Protein AF-A0A6U8EAG0-F1 (afdb_monomer)

Secondary structure (DSSP, 8-state):
--HHHHHHHHHHHS------S--BHHHHHHHHSTT--HHHHHHHHHHHT--TT-BGGGS-HHHHHHHHHHHHHH--THHHHHHHHHHHHHHHT--HHHHHHHTT--SSS--TTTTTHHHHHTHHHHHHHHHHHHHTT-

Foldseek 3Di:
DDPVVVVVVVCVLFVQPPDPDFDFPLVNVCNRAPPDDSVNSCVLCVVLVHHSRHTPVRDDPVVVVVSVVVCPVVGDSVVVVVVLVVLLVLLVVVPPLNVQLLQLADSPPDDRVPPRPVSNVCNVVSVVSNVVVVVVVD

Mean predicted aligned error: 9.3 Å

Sequence (138 aa):
MSAAAAAAAARRLYHPIKSNVGGSAVSYIERQYYGLGRKTTCNLLRSIGMSPDIKKKDVPAHQMVRINRILSQQVSPAVQKTKEADIVAKIRSGAVQGRRLAAGLPARGQRTVSNGRTCKKAMQYYLSLVRRAKEAEG

InterPro domains:
  IPR010979 Small ribosomal subunit protein uS13-like, H2TH [SSF46946] (32-124)
  IPR027437 Small ribosomal subunit protein uS13, C-terminal [G3DSA:4.10.910.10] (82-137)

Nearest PDB structures (foldseek):
  6ywy-assembly1_MM  TM=7.691E-01  e=1.992E-04  Neurospora crassa
  5kpx-assembly1_17  TM=7.377E-01  e=4.524E-04  Escherichia coli K-12
  8y39-assembly1_m  TM=6.919E-01  e=3.795E-04  Staphylococcus aureus
  4v9o-assembly4_HM  TM=6.550E-01  e=6.429E-04  Escherichia coli K-12
  1mu5-assembly1_A  TM=7.865E-01  e=1.407E-01  Saccharolobus shibatae

pLDDT: mean 79.74, std 18.29, range [31.09, 95.62]

Radius of gyration: 18.52 Å; Cα contacts (8 Å, |Δi|>4): 111; chains: 1; bounding box: 42×32×50 Å

Organism: NCBI:txid73025

Structure (mmCIF, N/CA/C/O backbone):
data_AF-A0A6U8EAG0-F1
#
_entry.id   AF-A0A6U8EAG0-F1
#
loop_
_atom_site.group_PDB
_atom_site.id
_atom_site.type_symbol
_atom_site.label_atom_id
_atom_site.label_alt_id
_atom_site.label_comp_id
_atom_site.label_asym_id
_atom_site.label_entity_id
_atom_site.label_seq_id
_atom_site.pdbx_PDB_ins_code
_atom_site.Cartn_x
_atom_site.Cartn_y
_atom_site.Cartn_z
_atom_site.occupancy
_atom_site.B_iso_or_equiv
_atom_site.auth_seq_id
_atom_site.auth_comp_id
_atom_site.auth_asym_id
_atom_site.auth_atom_id
_atom_site.pdbx_PDB_model_num
ATOM 1 N N . MET A 1 1 ? -16.186 20.195 -14.839 1.00 48.22 1 MET A N 1
ATOM 2 C CA . MET A 1 1 ? -15.002 19.877 -14.002 1.00 48.22 1 MET A CA 1
ATOM 3 C C . MET A 1 1 ? -13.802 19.730 -14.930 1.00 48.22 1 MET A C 1
ATOM 5 O O . MET A 1 1 ? -13.891 18.949 -15.867 1.00 48.22 1 MET A O 1
ATOM 9 N N . SER A 1 2 ? -12.745 20.532 -14.770 1.00 55.06 2 SER A N 1
ATOM 10 C CA . SER A 1 2 ? -11.637 20.572 -15.741 1.00 55.06 2 SER A CA 1
ATOM 11 C C . SER A 1 2 ? -10.796 19.287 -15.710 1.00 55.06 2 SER A C 1
ATOM 13 O O . SER A 1 2 ? -10.629 18.667 -14.657 1.00 55.06 2 SER A O 1
ATOM 15 N N . ALA A 1 3 ? -10.214 18.905 -16.851 1.00 40.12 3 ALA A N 1
ATOM 16 C CA . ALA A 1 3 ? -9.312 17.752 -16.962 1.00 40.12 3 ALA A CA 1
ATOM 17 C C . ALA A 1 3 ? -8.132 17.815 -15.963 1.00 40.12 3 ALA A C 1
ATOM 19 O O . ALA A 1 3 ? -7.657 16.785 -15.482 1.00 40.12 3 ALA A O 1
ATOM 20 N N . ALA A 1 4 ? -7.714 19.026 -15.574 1.00 39.66 4 ALA A N 1
ATOM 21 C CA . ALA A 1 4 ? -6.693 19.262 -14.556 1.00 39.66 4 ALA A CA 1
ATOM 22 C C . ALA A 1 4 ? -7.136 18.838 -13.141 1.00 39.66 4 ALA A C 1
ATOM 24 O O . ALA A 1 4 ? -6.331 18.284 -12.391 1.00 39.66 4 ALA A O 1
ATOM 25 N N . ALA A 1 5 ? -8.411 19.030 -12.782 1.00 39.31 5 ALA A N 1
ATOM 26 C CA . ALA A 1 5 ? -8.958 18.604 -11.492 1.00 39.31 5 ALA A CA 1
ATOM 27 C C . ALA A 1 5 ? -9.067 17.070 -11.393 1.00 39.31 5 ALA A C 1
ATOM 29 O O . ALA A 1 5 ? -8.727 16.492 -10.360 1.00 39.31 5 ALA A O 1
ATOM 30 N N . ALA A 1 6 ? -9.445 16.399 -12.489 1.00 37.72 6 ALA A N 1
ATOM 31 C CA . ALA A 1 6 ? -9.451 14.936 -12.576 1.00 37.72 6 ALA A CA 1
ATOM 32 C C . ALA A 1 6 ? -8.028 14.348 -12.483 1.00 37.72 6 ALA A C 1
ATOM 34 O O . ALA A 1 6 ? -7.800 13.382 -11.754 1.00 37.72 6 ALA A O 1
ATOM 35 N N . ALA A 1 7 ? -7.044 14.977 -13.138 1.00 37.38 7 ALA A N 1
ATOM 36 C CA . ALA A 1 7 ? -5.634 14.594 -13.045 1.00 37.38 7 ALA A CA 1
ATOM 37 C C . ALA A 1 7 ? -5.038 14.836 -11.641 1.00 37.38 7 ALA A C 1
ATOM 39 O O . ALA A 1 7 ? -4.217 14.045 -11.171 1.00 37.38 7 ALA A O 1
ATOM 40 N N . ALA A 1 8 ? -5.468 15.892 -10.940 1.00 38.62 8 ALA A N 1
ATOM 41 C CA . ALA A 1 8 ? -5.083 16.167 -9.554 1.00 38.62 8 ALA A CA 1
ATOM 42 C C . ALA A 1 8 ? -5.703 15.165 -8.560 1.00 38.62 8 ALA A C 1
ATOM 44 O O . ALA A 1 8 ? -5.017 14.715 -7.642 1.00 38.62 8 ALA A O 1
ATOM 45 N N . ALA A 1 9 ? -6.960 14.755 -8.767 1.00 39.38 9 ALA A N 1
ATOM 46 C CA . ALA A 1 9 ? -7.613 13.703 -7.984 1.00 39.38 9 ALA A CA 1
ATOM 47 C C . ALA A 1 9 ? -6.975 12.321 -8.230 1.00 39.38 9 ALA A C 1
ATOM 49 O O . ALA A 1 9 ? -6.709 11.585 -7.277 1.00 39.38 9 ALA A O 1
ATOM 50 N N . ALA A 1 10 ? -6.620 12.004 -9.481 1.00 36.72 10 ALA A N 1
ATOM 51 C CA . ALA A 1 10 ? -5.857 10.804 -9.828 1.00 36.72 10 ALA A CA 1
ATOM 52 C C . ALA A 1 10 ? -4.452 10.805 -9.190 1.00 36.72 10 ALA A C 1
ATOM 54 O O . ALA A 1 10 ? -4.048 9.794 -8.622 1.00 36.72 10 ALA A O 1
ATOM 55 N N . ARG A 1 11 ? -3.755 11.955 -9.158 1.00 40.84 11 ARG A N 1
ATOM 56 C CA . ARG A 1 11 ? -2.489 12.172 -8.412 1.00 40.84 11 ARG A CA 1
ATOM 57 C C . ARG A 1 11 ? -2.621 12.082 -6.884 1.00 40.84 11 ARG A C 1
ATOM 59 O O . ARG A 1 11 ? -1.610 12.035 -6.187 1.00 40.84 11 ARG A O 1
ATOM 66 N N . ARG A 1 12 ? -3.841 12.121 -6.342 1.00 38.00 12 ARG A N 1
ATOM 67 C CA . ARG A 1 12 ? -4.116 12.012 -4.898 1.00 38.00 12 ARG A CA 1
ATOM 68 C C . ARG A 1 12 ? -4.483 10.582 -4.493 1.00 38.00 12 ARG A C 1
ATOM 70 O O . ARG A 1 12 ? -4.184 10.187 -3.371 1.00 38.00 12 ARG A O 1
ATOM 77 N N . LEU A 1 13 ? -5.074 9.814 -5.414 1.00 42.16 13 LEU A N 1
ATOM 78 C CA . LEU A 1 13 ? -5.309 8.369 -5.286 1.00 42.16 13 LEU A CA 1
ATOM 79 C C . LEU A 1 13 ? -4.033 7.552 -5.561 1.00 42.16 13 LEU A C 1
ATOM 81 O O . LEU A 1 13 ? -3.764 6.579 -4.861 1.00 42.16 13 LEU A O 1
ATOM 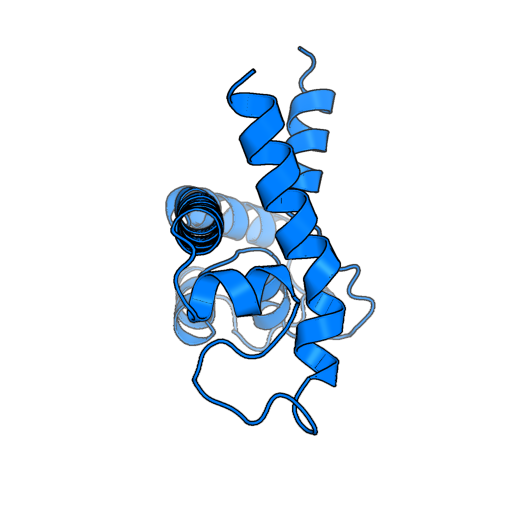85 N N . TYR A 1 14 ? -3.212 8.001 -6.514 1.00 40.81 14 TYR A N 1
ATOM 86 C CA . TYR A 1 14 ? -1.842 7.544 -6.740 1.00 40.81 14 TYR A CA 1
ATOM 87 C C . TYR A 1 14 ? -0.891 8.563 -6.133 1.00 40.81 14 TYR A C 1
ATOM 89 O O . TYR A 1 14 ? -0.572 9.551 -6.781 1.00 40.81 14 TYR A O 1
ATOM 97 N N . HIS A 1 15 ? -0.426 8.355 -4.903 1.00 38.19 15 HIS A N 1
ATOM 98 C CA . HIS A 1 15 ? 0.655 9.179 -4.372 1.00 38.19 15 HIS A CA 1
ATOM 99 C C . HIS A 1 15 ? 1.972 8.691 -4.999 1.00 38.19 15 HIS A C 1
ATOM 101 O O . HIS A 1 15 ? 2.443 7.617 -4.612 1.00 38.19 15 HIS A O 1
ATOM 107 N N . PRO A 1 16 ? 2.595 9.400 -5.967 1.00 36.06 16 PRO A N 1
ATOM 108 C CA . PRO A 1 16 ? 3.927 9.026 -6.404 1.00 36.06 16 PRO A CA 1
ATOM 109 C C . PRO A 1 16 ? 4.856 9.281 -5.221 1.00 36.06 16 PRO A C 1
ATOM 111 O O . PRO A 1 16 ? 5.197 10.425 -4.919 1.00 36.06 16 PRO A O 1
ATOM 114 N N . ILE A 1 17 ? 5.260 8.219 -4.525 1.00 34.00 17 ILE A N 1
ATOM 115 C CA . ILE A 1 17 ? 6.364 8.299 -3.572 1.00 34.00 17 ILE A CA 1
ATOM 116 C C . ILE A 1 17 ? 7.536 8.872 -4.373 1.00 34.00 17 ILE A C 1
ATOM 118 O O . ILE A 1 17 ? 8.018 8.222 -5.304 1.00 34.00 17 ILE A O 1
ATOM 122 N N . LYS A 1 18 ? 7.947 10.115 -4.077 1.00 31.09 18 LYS A N 1
ATOM 123 C CA . LYS A 1 18 ? 9.119 10.739 -4.700 1.00 31.09 18 LYS A CA 1
ATOM 124 C C . LYS A 1 18 ? 10.306 9.806 -4.466 1.00 31.09 18 LYS A C 1
ATOM 126 O O . LYS A 1 18 ? 10.847 9.763 -3.367 1.00 31.09 18 LYS A O 1
ATOM 131 N N . SER A 1 19 ? 10.695 9.025 -5.470 1.00 37.66 19 SER A N 1
ATOM 132 C CA . SER A 1 19 ? 11.857 8.149 -5.360 1.00 37.66 19 SER A CA 1
ATOM 133 C C . SER A 1 19 ? 13.050 8.827 -6.012 1.00 37.66 19 SER A C 1
ATOM 135 O O . SER A 1 19 ? 13.237 8.751 -7.228 1.00 37.66 19 SER A O 1
ATOM 137 N N . ASN A 1 20 ? 13.861 9.462 -5.176 1.00 38.84 20 ASN A N 1
ATOM 138 C CA . ASN A 1 20 ? 15.227 9.841 -5.498 1.00 38.84 20 ASN A CA 1
ATOM 139 C C . ASN A 1 20 ? 16.142 8.651 -5.151 1.00 38.84 20 ASN A C 1
ATOM 141 O O . ASN A 1 20 ? 16.896 8.698 -4.189 1.00 38.84 20 ASN A O 1
ATOM 145 N N . VAL A 1 21 ? 15.976 7.513 -5.840 1.00 41.09 21 VAL A N 1
ATOM 146 C CA . VAL A 1 21 ? 16.781 6.303 -5.589 1.00 41.09 21 VAL A CA 1
ATOM 147 C C . VAL A 1 21 ? 16.973 5.546 -6.901 1.00 41.09 21 VAL A C 1
ATOM 149 O O . VAL A 1 21 ? 16.001 5.302 -7.617 1.00 41.09 21 VAL A O 1
ATOM 152 N N . GLY A 1 22 ? 18.215 5.188 -7.226 1.00 49.72 22 GLY A N 1
ATOM 153 C CA . GLY A 1 22 ? 18.580 4.383 -8.394 1.00 49.72 22 GLY A CA 1
ATOM 154 C C . GLY A 1 22 ? 18.049 2.949 -8.307 1.00 49.72 22 GLY A C 1
ATOM 155 O O . GLY A 1 22 ? 18.794 2.035 -7.984 1.00 49.72 22 GLY A O 1
ATOM 156 N N . GLY A 1 23 ? 16.754 2.762 -8.571 1.00 63.53 23 GLY A N 1
ATOM 157 C CA . GLY A 1 23 ? 16.089 1.458 -8.605 1.00 63.53 23 GLY A CA 1
ATOM 158 C C . GLY A 1 23 ? 15.839 0.940 -10.026 1.00 63.53 23 GLY A C 1
ATOM 159 O O . GLY A 1 23 ? 15.712 1.720 -10.976 1.00 63.53 23 GLY A O 1
ATOM 160 N N . SER A 1 24 ? 15.732 -0.388 -10.153 1.00 78.00 24 SER A N 1
ATOM 161 C CA . SER A 1 24 ? 15.249 -1.068 -11.368 1.00 78.00 24 SER A CA 1
ATOM 162 C C . SER A 1 24 ? 13.848 -0.566 -11.758 1.00 78.00 24 SER A C 1
ATOM 164 O O . SER A 1 24 ? 13.042 -0.185 -10.899 1.00 78.00 24 SER A O 1
ATOM 166 N N . ALA A 1 25 ? 13.549 -0.576 -13.058 1.00 79.88 25 ALA A N 1
ATOM 167 C CA . ALA A 1 25 ? 12.240 -0.250 -13.613 1.00 79.88 25 ALA A CA 1
ATOM 168 C C . ALA A 1 25 ? 11.117 -1.099 -12.995 1.00 79.88 25 ALA A C 1
ATOM 170 O O . ALA A 1 25 ? 10.020 -0.589 -12.773 1.00 79.88 25 ALA A O 1
ATOM 171 N N . VAL A 1 26 ? 11.410 -2.348 -12.619 1.00 83.75 26 VAL A N 1
ATOM 172 C CA . VAL A 1 26 ? 10.472 -3.238 -11.920 1.00 83.75 26 VAL A CA 1
ATOM 173 C C . VAL A 1 26 ? 10.002 -2.619 -10.605 1.00 83.75 26 VAL A C 1
ATOM 175 O O . VAL A 1 26 ? 8.802 -2.481 -10.376 1.00 83.75 26 VAL A O 1
ATOM 178 N N . SER A 1 27 ? 10.941 -2.155 -9.774 1.00 82.88 27 SER A N 1
ATOM 179 C CA . SER A 1 27 ? 10.606 -1.549 -8.479 1.00 82.88 27 SER A CA 1
ATOM 180 C C . SER A 1 27 ? 9.809 -0.255 -8.640 1.00 82.88 27 SER A C 1
ATOM 182 O O . SER A 1 27 ? 8.959 0.070 -7.812 1.00 82.88 27 SER A O 1
ATOM 184 N N . TYR A 1 28 ? 10.074 0.499 -9.709 1.00 83.81 28 TYR A N 1
ATOM 185 C CA . TYR A 1 28 ? 9.315 1.706 -10.009 1.00 83.81 28 TYR A CA 1
ATOM 186 C C . TYR A 1 28 ? 7.853 1.387 -10.356 1.00 83.81 28 TYR A C 1
ATOM 188 O O . TYR A 1 28 ? 6.954 2.035 -9.820 1.00 83.81 28 TYR A O 1
ATOM 196 N N . ILE A 1 29 ? 7.618 0.373 -11.193 1.00 83.00 29 ILE A N 1
ATOM 197 C CA . ILE A 1 29 ? 6.274 -0.040 -11.616 1.00 83.00 29 ILE A CA 1
ATOM 198 C C . ILE A 1 29 ? 5.467 -0.594 -10.434 1.00 83.00 29 ILE A C 1
ATOM 200 O O . ILE A 1 29 ? 4.339 -0.159 -10.217 1.00 83.00 29 ILE A O 1
ATOM 204 N N . GLU A 1 30 ? 6.052 -1.480 -9.622 1.00 83.12 30 GLU A N 1
ATOM 205 C CA . GLU A 1 30 ? 5.402 -2.039 -8.420 1.00 83.12 30 GLU A CA 1
ATOM 206 C C . GLU A 1 30 ? 4.958 -0.959 -7.424 1.00 83.12 30 GLU A C 1
ATOM 208 O O . GLU A 1 30 ? 3.926 -1.083 -6.769 1.00 83.12 30 GLU A O 1
ATOM 213 N N . ARG A 1 31 ? 5.748 0.113 -7.287 1.00 78.81 31 ARG A N 1
ATOM 214 C CA . ARG A 1 31 ? 5.424 1.232 -6.390 1.00 78.81 31 ARG A CA 1
ATOM 215 C C . ARG A 1 31 ? 4.364 2.160 -6.963 1.00 78.81 31 ARG A C 1
ATOM 217 O O . ARG A 1 31 ? 3.635 2.773 -6.190 1.00 78.81 31 ARG A O 1
ATOM 224 N N . GLN A 1 32 ? 4.329 2.313 -8.284 1.00 79.88 32 GLN A N 1
ATOM 225 C CA . GLN A 1 32 ? 3.298 3.090 -8.961 1.00 79.88 32 GLN A CA 1
ATOM 226 C C . GLN A 1 32 ? 1.949 2.391 -8.825 1.00 79.88 32 GLN A C 1
ATOM 228 O O . GLN A 1 32 ? 1.004 3.010 -8.359 1.00 79.88 32 GLN A O 1
ATOM 233 N N . TYR A 1 33 ? 1.873 1.105 -9.158 1.00 78.81 33 TYR A N 1
ATOM 234 C CA . TYR A 1 33 ? 0.611 0.385 -9.285 1.00 78.81 33 TYR A CA 1
ATOM 235 C C . TYR A 1 33 ? 0.390 -0.579 -8.122 1.00 78.81 33 TYR A C 1
ATOM 237 O O . TYR A 1 33 ? 1.045 -1.615 -8.001 1.00 78.81 33 TYR A O 1
ATOM 245 N N . TYR A 1 34 ? -0.589 -0.259 -7.278 1.00 77.12 34 TYR A N 1
ATOM 246 C CA . TYR A 1 34 ? -0.976 -1.130 -6.176 1.00 77.12 34 TYR A CA 1
ATOM 247 C C . TYR A 1 34 ? -1.538 -2.466 -6.691 1.00 77.12 34 TYR A C 1
ATOM 249 O O . TYR A 1 34 ? -2.416 -2.487 -7.549 1.00 77.12 34 TYR A O 1
ATOM 257 N N . GLY A 1 35 ? -1.065 -3.582 -6.126 1.00 77.25 35 GLY A N 1
ATOM 258 C CA . GLY A 1 35 ? -1.529 -4.932 -6.471 1.00 77.25 35 GLY A CA 1
ATOM 259 C C . GLY A 1 35 ? -0.670 -5.667 -7.504 1.00 77.25 35 GLY A C 1
ATOM 260 O O . GLY A 1 35 ? -0.878 -6.860 -7.710 1.00 77.25 35 GLY A O 1
ATOM 261 N N . LEU A 1 36 ? 0.332 -5.009 -8.096 1.00 84.00 36 LEU A N 1
ATOM 262 C CA . LEU A 1 36 ? 1.351 -5.688 -8.897 1.00 84.00 36 LEU A CA 1
ATOM 263 C C . LEU A 1 36 ? 2.470 -6.241 -8.014 1.00 84.00 36 LEU A C 1
ATOM 265 O O . LEU A 1 36 ? 2.962 -5.567 -7.111 1.00 84.00 36 LEU A O 1
ATOM 269 N N . GLY A 1 37 ? 2.901 -7.467 -8.308 1.00 83.19 37 GLY A N 1
ATOM 270 C CA . GLY A 1 37 ? 4.061 -8.092 -7.680 1.00 83.19 37 GLY A CA 1
ATOM 271 C C . GLY A 1 37 ? 5.250 -8.208 -8.632 1.00 83.19 37 GLY A C 1
ATOM 272 O O . GLY A 1 37 ? 5.133 -8.042 -9.846 1.00 83.19 37 GLY A O 1
ATOM 273 N N . ARG A 1 38 ? 6.405 -8.601 -8.091 1.00 86.50 38 ARG A N 1
ATOM 274 C CA . ARG A 1 38 ? 7.642 -8.744 -8.873 1.00 86.50 38 ARG A CA 1
ATOM 275 C C . ARG A 1 38 ? 7.522 -9.691 -10.050 1.00 86.50 38 ARG A C 1
ATOM 277 O O . ARG A 1 38 ? 7.922 -9.354 -11.158 1.00 86.50 38 ARG A O 1
ATOM 284 N N . LYS A 1 39 ? 6.910 -10.855 -9.837 1.00 88.62 39 LYS A N 1
ATOM 285 C CA . LYS A 1 39 ? 6.714 -11.856 -10.893 1.00 88.62 39 LYS A CA 1
ATOM 286 C C . LYS A 1 39 ? 5.883 -11.302 -12.055 1.00 88.62 39 LYS A C 1
ATOM 288 O O . LYS A 1 39 ? 6.276 -11.457 -13.208 1.00 88.62 39 LYS A O 1
A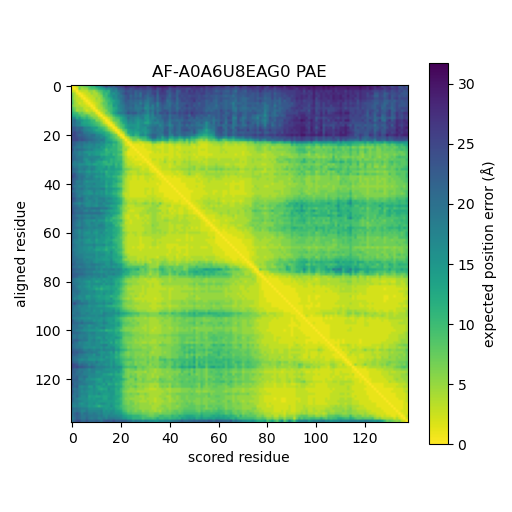TOM 293 N N . THR A 1 40 ? 4.766 -10.636 -11.759 1.00 88.19 40 THR A N 1
ATOM 294 C CA . THR A 1 40 ? 3.874 -10.077 -12.786 1.00 88.19 40 THR A CA 1
ATOM 295 C C . THR A 1 40 ? 4.554 -8.950 -13.554 1.00 88.19 40 THR A C 1
ATOM 297 O O . THR A 1 40 ? 4.493 -8.929 -14.779 1.00 88.19 40 THR A O 1
ATOM 300 N N . THR A 1 41 ? 5.281 -8.074 -12.859 1.00 87.94 41 THR A N 1
ATOM 301 C CA . THR A 1 41 ? 6.015 -6.967 -13.483 1.00 87.94 41 THR A CA 1
ATOM 302 C C . THR A 1 41 ? 7.160 -7.466 -14.364 1.00 87.94 41 THR A C 1
ATOM 304 O O . THR A 1 41 ? 7.305 -7.009 -15.494 1.00 87.94 41 THR A O 1
ATOM 307 N N . CYS A 1 42 ? 7.942 -8.448 -13.904 1.00 89.00 42 CYS A N 1
ATOM 308 C CA . CYS A 1 42 ? 8.993 -9.060 -14.720 1.00 89.00 42 CYS A CA 1
ATOM 309 C C . CYS A 1 42 ? 8.424 -9.721 -15.982 1.00 89.00 42 CYS A C 1
ATOM 311 O O . CYS A 1 42 ? 8.999 -9.578 -17.057 1.00 89.00 42 CYS A O 1
ATOM 313 N N . ASN A 1 43 ? 7.293 -10.421 -15.868 1.00 90.06 43 ASN A N 1
ATOM 314 C CA . ASN A 1 43 ? 6.636 -11.041 -17.018 1.00 90.06 43 ASN A CA 1
ATOM 315 C C . ASN A 1 43 ? 6.123 -9.996 -18.020 1.00 90.06 43 ASN A C 1
ATOM 317 O O . ASN A 1 43 ? 6.273 -10.191 -19.222 1.00 90.06 43 ASN A O 1
ATOM 321 N N . LEU A 1 44 ? 5.581 -8.877 -17.532 1.00 89.06 44 LEU A N 1
ATOM 322 C CA . LEU A 1 44 ? 5.140 -7.759 -18.368 1.00 89.06 44 LEU A CA 1
ATOM 323 C C . LEU A 1 44 ? 6.305 -7.085 -19.101 1.00 89.06 44 LEU A C 1
ATOM 325 O O . LEU A 1 44 ? 6.193 -6.769 -20.279 1.00 89.06 44 LEU A O 1
ATOM 329 N N . LEU A 1 45 ? 7.445 -6.885 -18.438 1.00 88.12 45 LEU A N 1
ATOM 330 C CA . LEU A 1 45 ? 8.621 -6.322 -19.106 1.00 88.12 45 LEU A CA 1
ATOM 331 C C . LEU A 1 45 ? 9.163 -7.276 -20.175 1.00 88.12 45 LEU A C 1
ATOM 333 O O . LEU A 1 45 ? 9.446 -6.840 -21.289 1.00 88.12 45 LEU A O 1
ATOM 337 N N . ARG A 1 46 ? 9.213 -8.582 -19.885 1.00 89.19 46 ARG A N 1
ATOM 338 C CA . ARG A 1 46 ? 9.625 -9.596 -20.866 1.00 89.19 46 ARG A CA 1
ATOM 339 C C . ARG A 1 46 ? 8.691 -9.662 -22.073 1.00 89.19 46 ARG A C 1
ATOM 341 O O . ARG A 1 46 ? 9.188 -9.780 -23.186 1.00 89.19 46 ARG A O 1
ATOM 348 N N . SER A 1 47 ? 7.374 -9.537 -21.891 1.00 89.19 47 SER A N 1
ATOM 349 C CA . SER A 1 47 ? 6.424 -9.544 -23.017 1.00 89.19 47 SER A CA 1
ATOM 350 C C . SER A 1 47 ? 6.549 -8.313 -23.922 1.00 89.19 47 SER A C 1
ATOM 352 O O . SER A 1 47 ? 6.200 -8.369 -25.099 1.00 89.19 47 SER A O 1
ATOM 354 N N . ILE A 1 48 ? 7.085 -7.208 -23.397 1.00 88.31 48 ILE A N 1
ATOM 355 C CA . ILE A 1 48 ? 7.413 -5.996 -24.163 1.00 88.31 48 ILE A CA 1
ATOM 356 C C . ILE A 1 48 ? 8.809 -6.102 -24.815 1.00 88.31 48 ILE A C 1
ATOM 358 O O . ILE A 1 48 ? 9.147 -5.277 -25.662 1.00 88.31 48 ILE A O 1
ATOM 362 N N . GLY A 1 49 ? 9.597 -7.128 -24.472 1.00 87.56 49 GLY A N 1
ATOM 363 C CA . GLY A 1 49 ? 10.966 -7.324 -24.958 1.00 87.56 49 GLY A CA 1
ATOM 364 C C . GLY A 1 49 ? 12.024 -6.572 -24.144 1.00 87.56 49 GLY A C 1
ATOM 365 O O . GLY A 1 49 ? 13.095 -6.270 -24.657 1.00 87.56 49 GLY A O 1
ATOM 366 N N . MET A 1 50 ? 11.731 -6.233 -22.887 1.00 86.75 50 MET A N 1
ATOM 367 C CA . MET A 1 50 ? 12.637 -5.503 -22.000 1.00 86.75 50 MET A CA 1
ATOM 368 C C . MET A 1 50 ? 13.238 -6.406 -20.922 1.00 86.75 50 MET A C 1
ATOM 370 O O . MET A 1 50 ? 12.566 -7.274 -20.358 1.00 86.75 50 MET A O 1
ATOM 374 N N . SER A 1 51 ? 14.498 -6.139 -20.570 1.00 85.00 51 SER A N 1
ATOM 375 C CA . SER A 1 51 ? 15.133 -6.774 -19.414 1.00 85.00 51 SER A CA 1
ATOM 376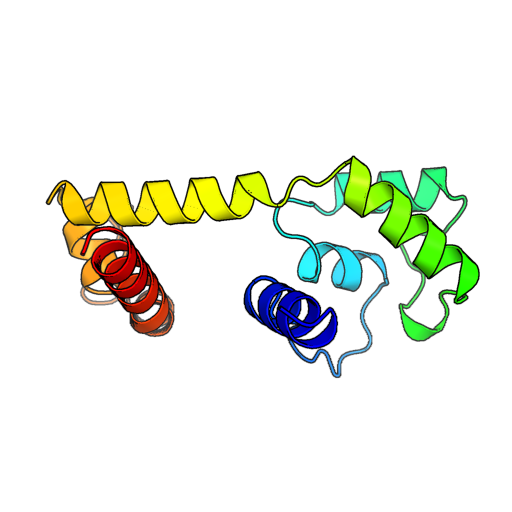 C C . SER A 1 51 ? 14.519 -6.256 -18.101 1.00 85.00 51 SER A C 1
ATOM 378 O O . SER A 1 51 ? 14.421 -5.039 -17.920 1.00 85.00 51 SER A O 1
ATOM 380 N N . PRO A 1 52 ? 14.151 -7.132 -17.146 1.00 82.31 52 PRO A N 1
ATOM 381 C CA . PRO A 1 52 ? 13.701 -6.731 -15.808 1.00 82.31 52 PRO A CA 1
ATOM 382 C C . PRO A 1 52 ? 14.746 -5.950 -14.992 1.00 82.31 52 PRO A C 1
ATOM 384 O O . PRO A 1 52 ? 14.399 -5.242 -14.044 1.00 82.31 52 PRO A O 1
ATOM 387 N N . ASP A 1 53 ? 16.021 -6.056 -15.361 1.00 83.50 53 ASP A N 1
ATOM 388 C CA . ASP A 1 53 ? 17.126 -5.412 -14.647 1.00 83.50 53 ASP A CA 1
ATOM 389 C C . ASP A 1 53 ? 17.421 -3.995 -15.158 1.00 83.50 53 ASP A C 1
ATOM 391 O O . ASP A 1 53 ? 18.265 -3.292 -14.599 1.00 83.50 53 ASP A O 1
ATOM 395 N N . ILE A 1 54 ? 16.690 -3.538 -16.184 1.00 85.81 54 ILE A N 1
ATOM 396 C CA . ILE A 1 54 ? 16.826 -2.182 -16.715 1.00 85.81 54 ILE A CA 1
ATOM 397 C C . ILE A 1 54 ? 16.551 -1.147 -15.621 1.00 85.81 54 ILE A C 1
ATOM 399 O O . ILE A 1 54 ? 15.600 -1.258 -14.837 1.00 85.81 54 ILE A O 1
ATOM 403 N N . LYS A 1 55 ? 17.382 -0.107 -15.549 1.00 83.81 55 LYS A N 1
ATOM 404 C CA . LYS A 1 55 ? 17.145 1.004 -14.624 1.00 83.81 55 LYS A CA 1
ATOM 405 C C . LYS A 1 55 ? 16.050 1.888 -15.192 1.00 83.81 55 LYS A C 1
ATOM 407 O O . LYS A 1 55 ? 15.958 2.091 -16.395 1.00 83.81 55 LYS A O 1
ATOM 412 N N . LYS A 1 56 ? 15.258 2.504 -14.312 1.00 82.06 56 LYS A N 1
ATOM 413 C CA . LYS A 1 56 ? 14.180 3.421 -14.720 1.00 82.06 56 LYS A CA 1
ATOM 414 C C . LYS A 1 56 ? 14.655 4.514 -15.692 1.00 82.06 56 LYS A C 1
ATOM 416 O O . LYS A 1 56 ? 13.912 4.883 -16.592 1.00 82.06 56 LYS A O 1
ATOM 421 N N . LYS A 1 57 ? 15.860 5.053 -15.469 1.00 81.00 57 LYS A N 1
ATOM 422 C CA . LYS A 1 57 ? 16.434 6.147 -16.269 1.00 81.00 57 LYS A CA 1
ATOM 423 C C . LYS A 1 57 ? 16.700 5.744 -17.720 1.00 81.00 57 LYS A C 1
ATOM 425 O O . LYS A 1 57 ? 16.610 6.593 -18.593 1.00 81.00 57 LYS A O 1
ATOM 430 N N . ASP A 1 58 ? 16.964 4.462 -17.941 1.00 85.06 58 ASP A N 1
ATOM 431 C CA . ASP A 1 58 ? 17.372 3.923 -19.236 1.00 85.06 58 ASP A CA 1
ATOM 432 C C . ASP A 1 58 ? 16.161 3.399 -20.030 1.00 85.06 58 ASP A C 1
ATOM 434 O O . ASP A 1 58 ? 16.307 2.900 -21.141 1.00 85.06 58 ASP A O 1
ATOM 438 N N . VAL A 1 59 ? 14.945 3.508 -19.472 1.00 83.69 59 VAL A N 1
ATOM 439 C CA . VAL A 1 59 ? 13.708 3.139 -20.165 1.00 83.69 59 VAL A CA 1
ATOM 440 C C . VAL A 1 59 ? 13.342 4.241 -21.163 1.00 83.69 59 VAL A C 1
ATOM 442 O O . VAL A 1 59 ? 13.039 5.362 -20.743 1.00 83.69 59 VAL A O 1
ATOM 445 N N . PRO A 1 60 ? 13.296 3.948 -22.472 1.00 87.44 60 PRO A N 1
ATO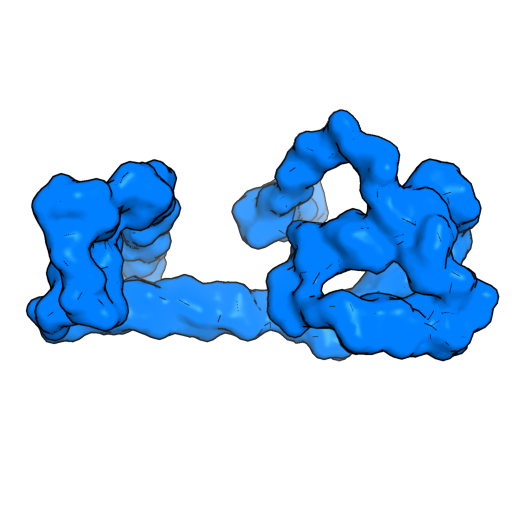M 446 C CA . PRO A 1 60 ? 12.926 4.941 -23.462 1.00 87.44 60 PRO A CA 1
ATOM 447 C C . PRO A 1 60 ? 11.446 5.330 -23.333 1.00 87.44 60 PRO A C 1
ATOM 449 O O . PRO A 1 60 ? 10.578 4.518 -22.993 1.00 87.44 60 PRO A O 1
ATOM 452 N N . ALA A 1 61 ? 11.138 6.591 -23.645 1.00 83.88 61 ALA A N 1
ATOM 453 C CA . ALA A 1 61 ? 9.813 7.172 -23.416 1.00 83.88 61 ALA A CA 1
ATOM 454 C C . ALA A 1 61 ? 8.673 6.396 -24.108 1.00 83.88 61 ALA A C 1
ATOM 456 O O . ALA A 1 61 ? 7.612 6.198 -23.516 1.00 83.88 61 ALA A O 1
ATOM 457 N N . HIS A 1 62 ? 8.900 5.889 -25.323 1.00 86.31 62 HIS A N 1
ATOM 458 C CA . HIS A 1 62 ? 7.903 5.114 -26.069 1.00 86.31 62 HIS A CA 1
ATOM 459 C C . HIS A 1 62 ? 7.544 3.783 -25.378 1.00 86.31 62 HIS A C 1
ATOM 461 O O . HIS A 1 62 ? 6.375 3.393 -25.350 1.00 86.31 62 HIS A O 1
ATOM 467 N N . GLN A 1 63 ? 8.518 3.105 -24.756 1.00 86.00 63 GLN A N 1
ATOM 468 C CA . GLN A 1 63 ? 8.266 1.888 -23.978 1.00 86.00 63 GLN A CA 1
ATOM 469 C C . GLN A 1 63 ? 7.500 2.202 -22.695 1.00 86.00 63 GLN A C 1
ATOM 471 O O . GLN A 1 63 ? 6.584 1.464 -22.343 1.00 86.00 63 GLN A O 1
ATOM 476 N N . MET A 1 64 ? 7.797 3.329 -22.040 1.00 84.94 64 MET A N 1
ATOM 477 C CA . MET A 1 64 ? 7.052 3.767 -20.855 1.00 84.94 64 MET A CA 1
ATOM 478 C C . MET A 1 64 ? 5.565 3.998 -21.166 1.00 84.94 64 MET A C 1
ATOM 480 O O . MET A 1 64 ? 4.699 3.570 -20.405 1.00 84.94 64 MET A O 1
ATOM 484 N N . VAL A 1 65 ? 5.249 4.615 -22.310 1.00 87.06 65 VAL A N 1
ATOM 485 C CA . VAL A 1 65 ? 3.857 4.789 -22.761 1.00 87.06 65 VAL A CA 1
ATOM 486 C C . VAL A 1 65 ? 3.178 3.436 -22.986 1.00 87.06 65 VAL A C 1
ATOM 488 O O . VAL A 1 65 ? 2.043 3.236 -22.550 1.00 87.06 65 VAL A O 1
ATOM 491 N N . ARG A 1 66 ? 3.877 2.479 -23.611 1.00 87.81 66 ARG A N 1
ATOM 492 C CA . ARG A 1 66 ? 3.357 1.122 -23.838 1.00 87.81 66 ARG A CA 1
ATOM 493 C C . ARG A 1 66 ? 3.097 0.375 -22.527 1.00 87.81 66 ARG A C 1
ATOM 495 O O . ARG A 1 66 ? 2.031 -0.220 -22.386 1.00 87.81 66 ARG A O 1
ATOM 502 N N . ILE A 1 67 ? 4.024 0.452 -21.571 1.00 87.06 67 ILE A N 1
ATOM 503 C CA . ILE A 1 67 ? 3.869 -0.107 -20.220 1.00 87.06 67 ILE A CA 1
ATOM 504 C C . ILE A 1 67 ? 2.616 0.475 -19.564 1.00 87.06 67 ILE A C 1
ATOM 506 O O . ILE A 1 67 ? 1.745 -0.280 -19.143 1.00 87.06 67 ILE A O 1
ATOM 510 N N . ASN A 1 68 ? 2.477 1.803 -19.548 1.00 84.25 68 ASN A N 1
ATOM 511 C CA . ASN A 1 68 ? 1.325 2.463 -18.934 1.00 84.25 68 ASN A CA 1
ATOM 512 C C . ASN A 1 68 ? 0.005 2.044 -19.590 1.00 84.25 68 ASN A C 1
ATOM 514 O O . ASN A 1 68 ? -0.959 1.777 -18.881 1.00 84.25 68 ASN A O 1
ATOM 518 N N . ARG A 1 69 ? -0.039 1.919 -20.923 1.00 86.00 69 ARG A N 1
ATOM 519 C CA . ARG A 1 69 ? -1.238 1.465 -21.643 1.00 86.00 69 ARG A CA 1
ATOM 520 C C . ARG A 1 69 ? -1.658 0.052 -21.230 1.00 86.00 69 ARG A C 1
ATOM 522 O O . ARG A 1 69 ? -2.836 -0.169 -20.968 1.00 86.00 69 ARG A O 1
ATOM 529 N N . ILE A 1 70 ? -0.708 -0.881 -21.154 1.00 86.44 70 ILE A N 1
ATOM 530 C CA . ILE A 1 70 ? -0.974 -2.267 -20.736 1.00 86.44 70 ILE A CA 1
ATOM 531 C C . ILE A 1 70 ? -1.427 -2.296 -19.273 1.00 86.44 70 ILE A C 1
ATOM 533 O O . ILE A 1 70 ? -2.419 -2.941 -18.937 1.00 86.44 70 ILE A O 1
ATOM 537 N N . LEU A 1 71 ? -0.743 -1.553 -18.403 1.00 83.69 71 LEU A N 1
ATOM 538 C CA . LEU A 1 71 ? -1.065 -1.500 -16.979 1.00 83.69 71 LEU A CA 1
ATOM 539 C C . LEU A 1 71 ? -2.433 -0.883 -16.708 1.00 83.69 71 LEU A C 1
ATOM 541 O O . LEU A 1 71 ? -3.159 -1.393 -15.865 1.00 83.69 71 LEU A O 1
ATOM 545 N N . SER A 1 72 ? -2.831 0.151 -17.449 1.00 80.38 72 SER A N 1
ATOM 546 C CA . SER A 1 72 ? -4.175 0.725 -17.345 1.00 80.38 72 SER A CA 1
ATOM 547 C C . SER A 1 72 ? -5.285 -0.258 -17.729 1.00 80.38 72 SER A C 1
ATOM 549 O O . SER A 1 72 ? -6.401 -0.111 -17.244 1.00 80.38 72 SER A O 1
ATOM 551 N N . GLN A 1 73 ? -5.000 -1.247 -18.580 1.00 81.44 73 GLN A N 1
ATOM 552 C CA . GLN A 1 73 ? -5.962 -2.287 -18.959 1.00 81.44 73 GLN A CA 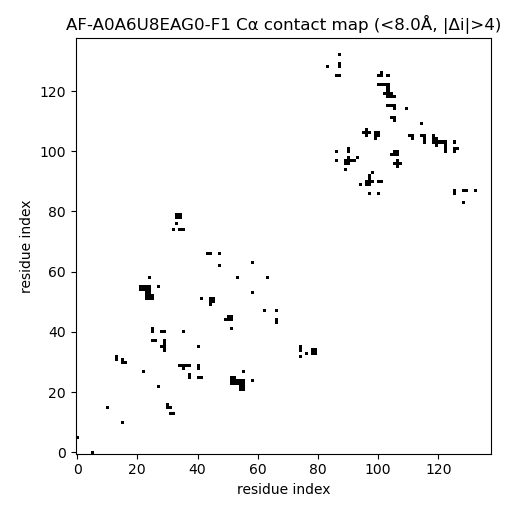1
ATOM 553 C C . GLN A 1 73 ? -5.976 -3.457 -17.968 1.00 81.44 73 GLN A C 1
ATOM 555 O O . GLN A 1 73 ? -7.033 -4.011 -17.686 1.00 81.44 73 GLN A O 1
ATOM 560 N N . GLN A 1 74 ? -4.810 -3.844 -17.448 1.00 77.00 74 GLN A N 1
ATOM 561 C CA . GLN A 1 74 ? -4.664 -5.032 -16.601 1.00 77.00 74 GLN A CA 1
ATOM 562 C C . GLN A 1 74 ? -4.858 -4.752 -15.107 1.00 77.00 74 GLN A C 1
ATOM 564 O O . GLN A 1 74 ? -5.286 -5.635 -14.366 1.00 77.00 74 GLN A O 1
ATOM 569 N N . VAL A 1 75 ? -4.535 -3.544 -14.643 1.00 76.19 75 VAL A N 1
ATOM 570 C CA . VAL A 1 75 ? -4.576 -3.182 -13.224 1.00 76.19 75 VAL A CA 1
ATOM 571 C C . VAL A 1 75 ? -5.763 -2.274 -12.969 1.00 76.19 75 VAL A C 1
ATOM 573 O O . VAL A 1 75 ? -5.730 -1.072 -13.232 1.00 76.19 75 VAL A O 1
ATOM 576 N N . SER A 1 76 ? -6.822 -2.854 -12.410 1.00 72.44 76 SER A N 1
ATOM 577 C CA . SER A 1 76 ? -7.986 -2.074 -12.019 1.00 72.44 76 SER A CA 1
ATOM 578 C C . SER A 1 76 ? -7.703 -1.275 -10.738 1.00 72.44 76 SER A C 1
ATOM 580 O O . SER A 1 76 ? -7.337 -1.866 -9.715 1.00 72.44 76 SER A O 1
ATOM 582 N N . PRO A 1 77 ? -7.960 0.048 -10.717 1.00 69.44 77 PRO A N 1
ATOM 583 C CA . PRO A 1 77 ? -7.930 0.837 -9.484 1.00 69.44 77 PRO A CA 1
ATOM 584 C C . PRO A 1 77 ? -8.996 0.391 -8.465 1.00 69.44 77 PRO A C 1
ATOM 586 O O 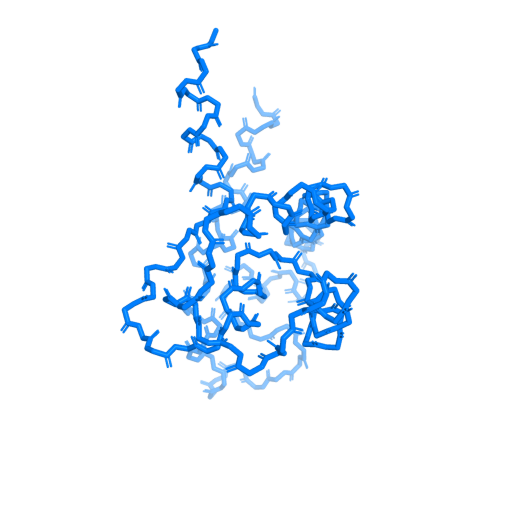. PRO A 1 77 ? -8.961 0.826 -7.312 1.00 69.44 77 PRO A O 1
ATOM 589 N N . ALA A 1 78 ? -9.935 -0.482 -8.855 1.00 77.56 78 ALA A N 1
ATOM 590 C CA . ALA A 1 78 ? -10.964 -1.020 -7.971 1.00 77.56 78 ALA A CA 1
ATOM 591 C C . ALA A 1 78 ? -10.375 -1.757 -6.761 1.00 77.56 78 ALA A C 1
ATOM 593 O O . ALA A 1 78 ? -10.876 -1.582 -5.657 1.00 77.56 78 ALA A O 1
ATOM 594 N N . VAL A 1 79 ? -9.267 -2.491 -6.924 1.00 81.31 79 VAL A N 1
ATOM 595 C CA . VAL A 1 79 ? -8.664 -3.296 -5.842 1.00 81.31 79 VAL A CA 1
ATOM 596 C C . VAL A 1 79 ? -8.274 -2.434 -4.635 1.00 81.31 79 VAL A C 1
ATOM 598 O O . VAL A 1 79 ? -8.473 -2.826 -3.484 1.00 81.31 79 VAL A O 1
ATOM 601 N N . GLN A 1 80 ? -7.738 -1.237 -4.884 1.00 82.06 80 GLN A N 1
ATOM 602 C CA . GLN A 1 80 ? -7.376 -0.305 -3.818 1.00 82.06 80 GLN A CA 1
ATOM 603 C C . GLN A 1 80 ? -8.622 0.219 -3.095 1.00 82.06 80 GLN A C 1
ATOM 605 O O . GLN A 1 80 ? -8.643 0.244 -1.866 1.00 82.06 80 GLN A O 1
ATOM 610 N N . LYS A 1 81 ? -9.672 0.567 -3.847 1.00 85.94 81 LYS A N 1
ATOM 611 C CA . LYS A 1 81 ? -10.951 1.018 -3.284 1.00 85.94 81 LYS A CA 1
ATOM 612 C C . LYS A 1 81 ? -11.616 -0.072 -2.443 1.00 85.94 81 LYS A C 1
ATOM 614 O O . LYS A 1 81 ? -12.056 0.218 -1.337 1.00 85.94 81 LYS A O 1
ATOM 619 N N . THR A 1 82 ? -11.629 -1.318 -2.919 1.00 89.50 82 THR A N 1
ATOM 620 C CA . THR A 1 82 ? -12.165 -2.467 -2.172 1.00 89.50 82 THR A CA 1
ATOM 621 C C . THR A 1 82 ? -11.436 -2.641 -0.843 1.00 89.50 82 THR A C 1
ATOM 623 O O . THR A 1 82 ? -12.073 -2.719 0.200 1.00 89.50 82 THR A O 1
ATOM 626 N N . LYS A 1 83 ? -10.098 -2.582 -0.841 1.00 89.69 83 LYS A N 1
ATOM 627 C CA . LYS A 1 83 ? -9.315 -2.659 0.401 1.00 89.69 83 LYS A CA 1
ATOM 628 C C . LYS A 1 83 ? -9.646 -1.530 1.381 1.00 89.69 83 LYS A C 1
ATOM 630 O O . LYS A 1 83 ? -9.701 -1.764 2.588 1.00 89.69 83 LYS A O 1
ATOM 635 N N . GLU A 1 84 ? -9.796 -0.301 0.894 1.00 92.00 84 GLU A N 1
ATOM 636 C CA . GLU A 1 84 ? -10.163 0.837 1.742 1.00 92.00 84 GLU A CA 1
ATOM 637 C C . GLU A 1 84 ? -11.566 0.660 2.331 1.00 92.00 84 GLU A C 1
ATOM 639 O O . GLU A 1 84 ? -11.747 0.868 3.533 1.00 92.00 84 GLU A O 1
ATOM 644 N N . ALA A 1 85 ? -12.520 0.186 1.525 1.00 92.25 85 ALA A N 1
ATOM 645 C CA . ALA A 1 85 ? -13.868 -0.147 1.974 1.00 92.25 85 ALA A CA 1
ATOM 646 C C . ALA A 1 85 ? -13.857 -1.243 3.053 1.00 92.25 85 ALA A C 1
ATOM 648 O O . ALA A 1 85 ? -14.481 -1.069 4.097 1.00 92.25 85 ALA A O 1
ATOM 649 N N . ASP A 1 86 ? -13.072 -2.309 2.875 1.00 94.06 86 ASP A N 1
ATOM 650 C CA . ASP A 1 86 ? -12.932 -3.386 3.863 1.00 94.06 86 ASP A CA 1
ATOM 651 C C . ASP A 1 86 ? -12.366 -2.884 5.200 1.00 94.06 86 ASP A C 1
ATOM 653 O O . ASP A 1 86 ? -12.778 -3.329 6.275 1.00 94.06 86 ASP A O 1
ATOM 657 N N . ILE A 1 87 ? -11.406 -1.951 5.157 1.00 93.12 87 ILE A N 1
ATOM 658 C CA . ILE A 1 87 ? -10.840 -1.331 6.364 1.00 93.12 87 ILE A CA 1
ATOM 659 C C . ILE A 1 87 ? -11.913 -0.522 7.094 1.00 93.12 87 ILE A C 1
ATOM 661 O O . ILE A 1 87 ? -12.070 -0.674 8.308 1.00 93.12 87 ILE A O 1
ATOM 665 N N . VAL A 1 88 ? -12.651 0.323 6.370 1.00 95.19 88 VAL A N 1
ATOM 666 C CA . VAL A 1 88 ? -13.725 1.141 6.946 1.00 95.19 88 VAL A CA 1
ATOM 667 C C . VAL A 1 88 ? -14.816 0.248 7.533 1.00 95.19 88 VAL A C 1
ATOM 669 O O . VAL A 1 88 ? -15.216 0.458 8.679 1.00 95.19 88 VAL A O 1
ATOM 672 N N . ALA A 1 89 ? -15.233 -0.790 6.807 1.00 95.56 89 ALA A N 1
ATOM 673 C CA . ALA A 1 89 ? -16.210 -1.768 7.271 1.00 95.56 89 ALA A CA 1
ATOM 674 C C . ALA A 1 89 ? -15.743 -2.465 8.558 1.00 95.56 89 ALA A C 1
ATOM 676 O O . ALA A 1 89 ? -16.489 -2.524 9.537 1.00 95.56 89 ALA A O 1
ATOM 677 N N . LYS A 1 90 ? -14.478 -2.908 8.625 1.00 94.31 90 LYS A N 1
ATOM 678 C CA . LYS A 1 90 ? -13.907 -3.492 9.851 1.00 94.31 90 LYS A CA 1
ATOM 679 C C . LYS A 1 90 ? -13.931 -2.523 11.023 1.00 94.31 90 LYS A C 1
ATOM 681 O O . LYS A 1 90 ? -14.268 -2.940 12.127 1.00 94.31 90 LYS A O 1
ATOM 686 N N . ILE A 1 91 ? -13.582 -1.257 10.814 1.00 94.81 91 ILE A N 1
ATOM 687 C CA . ILE A 1 91 ? -13.607 -0.252 11.885 1.00 94.81 91 ILE A CA 1
ATOM 688 C C . ILE A 1 91 ? -15.043 -0.023 12.370 1.00 94.81 91 ILE A C 1
ATOM 690 O O . ILE A 1 91 ? -15.283 -0.063 13.575 1.00 94.81 91 ILE A O 1
ATOM 694 N N . ARG A 1 92 ? -15.996 0.143 11.446 1.00 94.31 92 ARG A N 1
ATOM 695 C CA . ARG A 1 92 ? -17.418 0.343 11.763 1.00 94.31 92 ARG A CA 1
ATOM 696 C C . ARG A 1 92 ? -18.043 -0.842 12.487 1.00 94.31 92 ARG A C 1
ATOM 698 O O . ARG A 1 92 ? -18.857 -0.630 13.374 1.00 94.31 92 ARG A O 1
ATOM 705 N N . SER A 1 93 ? -17.617 -2.066 12.172 1.00 95.38 93 SER A N 1
ATOM 706 C CA . SER A 1 93 ? -18.124 -3.279 12.827 1.00 95.38 93 SER A CA 1
ATOM 707 C C . SER A 1 93 ? -17.864 -3.337 14.341 1.00 95.38 93 SER A C 1
ATOM 709 O O . SER A 1 93 ? -18.463 -4.155 15.028 1.00 95.38 93 SER A O 1
ATOM 711 N N . GLY A 1 94 ? -16.928 -2.542 14.879 1.00 91.69 94 GLY A N 1
ATOM 712 C CA . GLY A 1 94 ? -16.605 -2.542 16.314 1.00 91.69 94 GLY A CA 1
ATOM 713 C C . GLY A 1 94 ? -15.863 -3.790 16.822 1.00 91.69 94 GLY A C 1
ATOM 714 O O . GLY A 1 94 ? -15.481 -3.852 17.997 1.00 91.69 94 GLY A O 1
ATOM 715 N N . ALA A 1 95 ? -15.578 -4.766 15.952 1.00 95.62 95 ALA A N 1
ATOM 716 C CA . ALA A 1 95 ? -14.803 -5.955 16.293 1.00 95.62 95 ALA A CA 1
ATOM 717 C C . ALA A 1 95 ? -13.415 -5.592 16.862 1.00 95.62 95 ALA A C 1
ATOM 719 O O . ALA A 1 95 ? -12.871 -4.516 16.603 1.00 95.62 95 ALA A O 1
ATOM 720 N N . VAL A 1 96 ? -12.785 -6.512 17.607 1.00 94.88 96 VAL A N 1
ATOM 721 C CA . VAL A 1 96 ? -11.451 -6.290 18.216 1.00 94.88 96 VAL A CA 1
ATOM 722 C C . VAL A 1 96 ? -10.428 -5.816 17.178 1.00 94.88 96 VAL A C 1
ATOM 724 O O . VAL A 1 96 ? -9.659 -4.893 17.441 1.00 94.88 96 VAL A O 1
ATOM 727 N N . GLN A 1 97 ? -10.448 -6.398 15.975 1.00 94.88 97 GLN A N 1
ATOM 728 C CA . GLN A 1 97 ? -9.580 -5.974 14.875 1.00 94.88 97 GLN A CA 1
ATOM 729 C C . GLN A 1 97 ? -9.873 -4.536 14.427 1.00 94.88 97 GLN A C 1
ATOM 731 O O . GLN A 1 97 ? -8.937 -3.762 14.245 1.00 94.88 97 GLN A O 1
ATOM 736 N N . GLY A 1 98 ? -11.150 -4.166 14.299 1.00 95.25 98 GLY A N 1
ATOM 737 C CA . GLY A 1 98 ? -11.588 -2.818 13.935 1.00 95.25 98 GLY A CA 1
ATOM 738 C C . GLY A 1 98 ? -11.150 -1.765 14.947 1.00 95.25 98 GLY A C 1
ATOM 739 O O . GLY A 1 98 ? -10.525 -0.774 14.576 1.00 95.25 98 GLY A O 1
ATOM 740 N N . ARG A 1 99 ? -11.374 -2.028 16.241 1.00 94.06 99 ARG A N 1
ATOM 741 C CA . ARG A 1 99 ? -10.925 -1.152 17.338 1.00 94.06 99 ARG A CA 1
ATOM 742 C C . ARG A 1 99 ? -9.410 -0.959 17.331 1.00 94.06 99 ARG A C 1
ATOM 744 O O . ARG A 1 99 ? -8.925 0.157 17.494 1.00 94.06 99 ARG A O 1
ATOM 751 N N . ARG A 1 100 ? -8.648 -2.031 17.084 1.00 94.88 100 ARG A N 1
ATOM 752 C CA . ARG A 1 100 ? -7.185 -1.945 16.971 1.00 94.88 100 ARG A CA 1
ATOM 753 C C . ARG A 1 100 ? -6.740 -1.160 15.739 1.00 94.88 100 ARG A C 1
ATOM 755 O O . ARG A 1 100 ? -5.837 -0.343 15.867 1.00 94.88 100 ARG A O 1
ATOM 762 N N . LEU A 1 101 ? -7.376 -1.352 14.583 1.00 93.56 101 LEU A N 1
ATOM 763 C CA . LEU A 1 101 ? -7.079 -0.574 13.375 1.00 93.56 101 LEU A CA 1
ATOM 764 C C . LEU A 1 101 ? -7.336 0.923 13.591 1.00 93.56 101 LEU A C 1
ATOM 766 O O . LEU A 1 101 ? -6.470 1.732 13.266 1.00 93.56 101 LEU A O 1
ATOM 770 N N . ALA A 1 102 ? -8.460 1.284 14.216 1.00 92.75 102 ALA A N 1
ATOM 771 C CA . ALA A 1 102 ? -8.778 2.671 14.561 1.00 92.75 102 ALA A CA 1
ATOM 772 C C . ALA A 1 102 ? -7.737 3.299 15.507 1.00 92.75 102 ALA A C 1
ATOM 774 O O . ALA A 1 102 ? -7.369 4.459 15.342 1.00 92.75 102 ALA A O 1
ATOM 775 N N . ALA A 1 103 ? -7.211 2.515 16.453 1.00 92.06 103 ALA A N 1
ATOM 776 C CA . ALA A 1 103 ? -6.176 2.940 17.395 1.00 92.06 103 ALA A CA 1
ATOM 777 C C . ALA A 1 103 ? -4.732 2.835 16.852 1.00 92.06 103 ALA A C 1
ATOM 779 O O . ALA A 1 103 ? -3.779 3.085 17.590 1.00 92.06 103 ALA A O 1
ATOM 780 N N . GLY A 1 104 ? -4.530 2.419 15.594 1.00 93.31 104 GLY A N 1
ATOM 781 C CA . GLY A 1 104 ? -3.186 2.223 15.034 1.00 93.31 104 GLY A CA 1
ATOM 782 C C . GLY A 1 104 ? -2.393 1.094 15.707 1.00 93.31 104 GLY A C 1
ATOM 783 O O . GLY A 1 104 ? -1.170 1.173 15.832 1.00 93.31 104 GLY A O 1
ATOM 784 N N . LEU A 1 105 ? -3.077 0.043 16.160 1.00 94.69 105 LEU A N 1
ATOM 785 C CA . LEU A 1 105 ? -2.510 -1.128 16.829 1.00 94.69 105 LEU A CA 1
ATOM 786 C C . LEU A 1 105 ? -2.563 -2.381 15.934 1.00 94.69 105 LEU A C 1
ATOM 788 O O . LEU A 1 105 ? -3.390 -2.466 15.022 1.00 94.69 105 LEU A O 1
ATOM 792 N N . PRO A 1 106 ? -1.726 -3.402 16.193 1.00 94.69 106 PRO A N 1
ATOM 793 C CA . PRO A 1 106 ? -1.730 -4.619 15.391 1.00 94.69 106 PRO A CA 1
ATOM 794 C C . PRO A 1 106 ? -3.030 -5.423 15.494 1.00 94.69 106 PRO A C 1
ATOM 796 O O . PRO A 1 106 ? -3.423 -5.884 16.570 1.00 94.69 106 PRO A O 1
ATOM 799 N N . ALA A 1 107 ? -3.650 -5.688 14.346 1.00 93.12 107 ALA A N 1
ATOM 800 C CA . ALA A 1 107 ? -4.911 -6.424 14.264 1.00 93.12 107 ALA A CA 1
ATOM 801 C C . ALA A 1 107 ? -4.761 -7.961 14.298 1.00 93.12 107 ALA A C 1
ATOM 803 O O . ALA A 1 107 ? -5.741 -8.659 14.527 1.00 93.12 107 ALA A O 1
ATOM 804 N N . ARG A 1 108 ? -3.549 -8.507 14.106 1.00 92.19 108 ARG A N 1
ATOM 805 C CA . ARG A 1 108 ? -3.290 -9.963 13.993 1.00 92.19 108 ARG A CA 1
ATOM 806 C C . ARG A 1 108 ? -2.953 -10.654 15.326 1.00 92.19 108 ARG A C 1
ATOM 808 O O . ARG A 1 108 ? -2.191 -11.609 15.340 1.00 92.19 108 ARG A O 1
ATOM 815 N N . GLY A 1 109 ? -3.428 -10.126 16.455 1.00 89.94 109 GLY A N 1
ATOM 816 C CA . GLY A 1 109 ? -3.167 -10.721 17.778 1.00 89.94 109 GLY A CA 1
ATOM 817 C C . GLY A 1 109 ? -1.766 -10.473 18.357 1.00 89.94 109 GLY A C 1
ATOM 818 O O . GLY A 1 109 ? -1.438 -10.998 19.413 1.00 89.94 109 GLY A O 1
ATOM 819 N N . GLN A 1 110 ? -0.944 -9.635 17.721 1.00 94.31 110 GLN A N 1
ATOM 820 C CA . GLN A 1 110 ? 0.376 -9.271 18.251 1.00 94.31 110 GLN A CA 1
ATOM 821 C C . GLN A 1 110 ? 0.255 -8.435 19.544 1.00 94.31 110 GLN A C 1
ATOM 823 O O . GLN A 1 110 ? -0.752 -7.747 19.756 1.00 94.31 110 GLN A O 1
ATOM 828 N N . ARG A 1 111 ? 1.299 -8.470 20.392 1.00 92.94 111 ARG A N 1
ATOM 829 C CA . ARG A 1 111 ? 1.389 -7.684 21.640 1.00 92.94 111 ARG A CA 1
ATOM 830 C C . ARG A 1 111 ? 1.352 -6.181 21.349 1.00 92.94 111 ARG A C 1
ATOM 832 O O . ARG A 1 111 ? 2.222 -5.663 20.660 1.00 92.94 111 ARG A O 1
ATOM 839 N N . THR A 1 112 ? 0.380 -5.473 21.914 1.00 92.19 112 THR A N 1
ATOM 840 C CA . THR A 1 112 ? 0.150 -4.037 21.666 1.00 92.19 112 THR A CA 1
ATOM 841 C C . THR A 1 112 ? 1.084 -3.117 22.451 1.00 92.19 112 THR A C 1
ATOM 843 O O . THR A 1 112 ? 1.286 -1.975 22.044 1.00 92.19 112 THR A O 1
ATOM 846 N N . VAL A 1 113 ? 1.665 -3.613 23.547 1.00 90.31 113 VAL A N 1
ATOM 847 C CA . VAL A 1 113 ? 2.574 -2.854 24.419 1.00 90.31 113 VAL A CA 1
ATOM 848 C C . VAL A 1 113 ? 3.906 -2.579 23.716 1.00 90.31 113 VAL A C 1
ATOM 850 O O . VAL A 1 113 ? 4.324 -1.430 23.608 1.00 90.31 113 VAL A O 1
ATOM 853 N N . SER A 1 114 ? 4.550 -3.621 23.183 1.00 91.19 114 SER A N 1
ATOM 854 C CA . SER A 1 114 ? 5.857 -3.516 22.521 1.00 91.19 114 SER A CA 1
ATOM 855 C C . SER A 1 114 ? 5.747 -3.297 21.009 1.00 91.19 114 SER A C 1
ATOM 857 O O . SER A 1 114 ? 6.439 -2.452 20.434 1.00 91.19 114 SER A O 1
ATOM 859 N N . ASN A 1 115 ? 4.846 -4.021 20.341 1.00 84.19 115 ASN A N 1
ATOM 860 C CA . ASN A 1 115 ? 4.795 -4.072 18.884 1.00 84.19 115 ASN A CA 1
ATOM 861 C C . ASN A 1 115 ? 3.731 -3.104 18.367 1.00 84.19 115 ASN A C 1
ATOM 863 O O . ASN A 1 115 ? 2.635 -3.503 18.005 1.00 84.19 115 ASN A O 1
ATOM 867 N N . GLY A 1 116 ? 4.039 -1.804 18.344 1.00 89.62 116 GLY A N 1
ATOM 868 C CA . GLY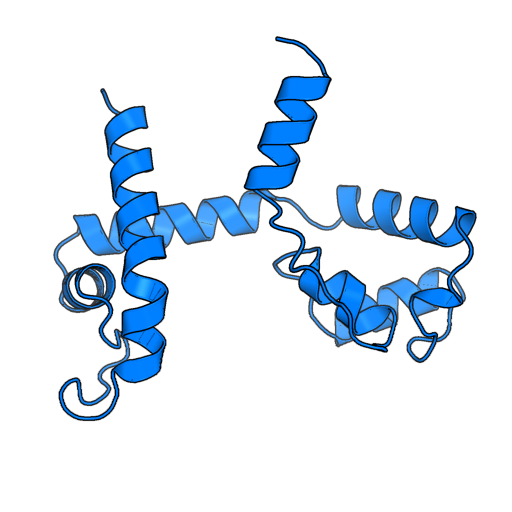 A 1 116 ? 3.097 -0.783 17.857 1.00 89.62 116 GLY A CA 1
ATOM 869 C C . GLY A 1 116 ? 3.699 0.295 16.959 1.00 89.62 116 GLY A C 1
ATOM 870 O O . GLY A 1 116 ? 2.962 0.961 16.237 1.00 89.62 116 GLY A O 1
ATOM 871 N N . ARG A 1 117 ? 5.028 0.463 16.958 1.00 90.31 117 ARG A N 1
ATOM 872 C CA . ARG A 1 117 ? 5.705 1.616 16.331 1.00 90.31 117 ARG A CA 1
ATOM 873 C C . ARG A 1 117 ? 5.296 1.839 14.872 1.00 90.31 117 ARG A C 1
ATOM 875 O O . ARG A 1 117 ? 4.933 2.951 14.506 1.00 90.31 117 ARG A O 1
ATOM 882 N N . THR A 1 118 ? 5.308 0.792 14.051 1.00 89.94 118 THR A N 1
ATOM 883 C CA . THR A 1 118 ? 4.959 0.899 12.625 1.00 89.94 118 THR A CA 1
ATOM 884 C C . THR A 1 118 ? 3.461 1.122 12.409 1.00 89.94 118 THR A C 1
ATOM 886 O O . THR A 1 118 ? 3.081 1.948 11.586 1.00 89.94 118 THR A O 1
ATOM 889 N N . CYS A 1 119 ? 2.602 0.441 13.175 1.00 90.00 119 CYS A N 1
ATOM 890 C CA . CYS A 1 119 ? 1.147 0.572 13.041 1.00 90.00 119 CYS A CA 1
ATOM 891 C C . CYS A 1 119 ? 0.657 1.966 13.462 1.00 90.00 119 CYS A C 1
ATOM 893 O O . CYS A 1 119 ? -0.193 2.540 12.785 1.00 90.00 119 CYS A O 1
ATOM 895 N N . LYS A 1 120 ? 1.261 2.557 14.502 1.00 90.31 120 LYS A N 1
ATOM 896 C CA . LYS A 1 120 ? 0.940 3.917 14.959 1.00 90.31 120 LYS A CA 1
ATOM 897 C C . LYS A 1 120 ? 1.217 4.968 13.885 1.00 90.31 120 LYS A C 1
ATOM 899 O O . LYS A 1 120 ? 0.430 5.894 13.726 1.00 90.31 120 LYS A O 1
ATOM 904 N N . LYS A 1 121 ? 2.274 4.798 13.082 1.00 89.94 121 LYS A N 1
ATOM 905 C CA . LYS A 1 121 ? 2.555 5.690 11.939 1.00 89.94 121 LYS A CA 1
ATOM 906 C C . LYS A 1 121 ? 1.447 5.649 10.880 1.00 89.94 121 LYS A C 1
ATOM 908 O O . LYS A 1 121 ? 1.184 6.658 10.238 1.00 89.94 121 LYS A O 1
ATOM 913 N N . ALA A 1 122 ? 0.777 4.508 10.724 1.00 86.94 122 ALA A N 1
ATOM 914 C CA . ALA A 1 122 ? -0.338 4.339 9.793 1.00 86.94 122 ALA A CA 1
ATOM 915 C C . ALA A 1 122 ? -1.700 4.780 10.370 1.00 86.94 122 ALA A C 1
ATOM 917 O O . ALA A 1 122 ? -2.685 4.806 9.637 1.00 86.94 122 ALA A O 1
ATOM 918 N N . MET A 1 123 ? -1.776 5.161 11.652 1.00 89.75 123 MET A N 1
ATOM 919 C CA . MET A 1 123 ? -3.027 5.552 12.317 1.00 89.75 123 MET A CA 1
ATOM 920 C C . MET A 1 123 ? -3.747 6.686 11.579 1.00 89.75 123 MET A C 1
ATOM 922 O O . MET A 1 123 ? -4.942 6.591 11.308 1.00 89.75 123 MET A O 1
ATOM 926 N N . GLN A 1 124 ? -3.011 7.733 11.195 1.00 89.19 124 GLN A N 1
ATOM 927 C CA . GLN A 1 124 ? -3.582 8.892 10.500 1.00 89.19 124 GLN A CA 1
ATOM 928 C C . GLN A 1 124 ? -4.210 8.516 9.154 1.00 89.19 124 GLN A C 1
ATOM 930 O O . GLN A 1 124 ? -5.237 9.075 8.769 1.00 89.19 124 GLN A O 1
ATOM 935 N N . TYR A 1 125 ? -3.642 7.524 8.461 1.00 90.94 125 TYR A N 1
ATOM 936 C CA . TYR A 1 125 ? -4.220 7.010 7.224 1.00 90.94 125 TYR A CA 1
ATOM 937 C C . TYR A 1 125 ? -5.589 6.370 7.484 1.00 90.94 125 TYR A C 1
ATOM 939 O O . TYR A 1 125 ? -6.561 6.759 6.839 1.00 90.94 125 TYR A O 1
ATOM 947 N N . TYR A 1 126 ? -5.708 5.479 8.473 1.00 90.81 126 TYR A N 1
ATOM 948 C CA . TYR A 1 126 ? -6.987 4.838 8.800 1.00 90.81 126 TYR A CA 1
ATOM 949 C C . TYR A 1 126 ? -8.058 5.842 9.232 1.00 90.81 126 TYR A C 1
ATOM 951 O O . TYR A 1 126 ? -9.194 5.762 8.767 1.00 90.81 126 TYR A 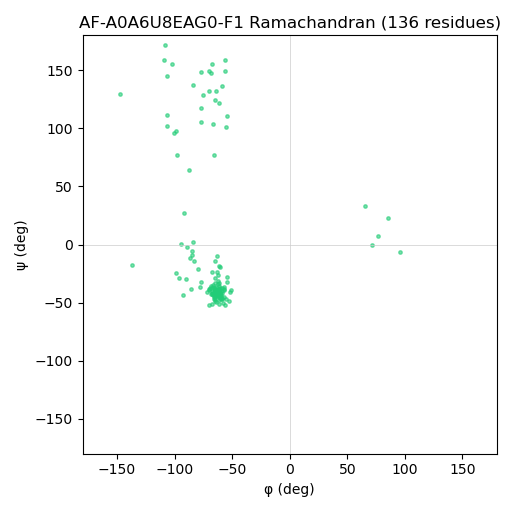O 1
ATOM 959 N N . LEU A 1 127 ? -7.692 6.834 10.051 1.00 89.25 127 LEU A N 1
ATOM 960 C CA . LEU A 1 127 ? -8.611 7.907 10.439 1.00 89.25 127 LEU A CA 1
ATOM 961 C C . LEU A 1 127 ? -9.088 8.716 9.228 1.00 89.25 127 LEU A C 1
ATOM 963 O O . LEU A 1 127 ? -10.263 9.070 9.155 1.00 89.25 127 LEU A O 1
ATOM 967 N N . SER A 1 128 ? -8.205 8.974 8.259 1.00 92.38 128 SER A N 1
ATOM 968 C CA . SER A 1 128 ? -8.579 9.685 7.033 1.00 92.38 128 SER A CA 1
ATOM 969 C C . SER A 1 128 ? -9.595 8.911 6.187 1.00 92.38 128 SER A C 1
ATOM 971 O O . SER A 1 128 ? -10.504 9.528 5.639 1.00 92.38 128 SER A O 1
ATOM 973 N N . LEU A 1 129 ? -9.497 7.577 6.122 1.00 91.31 129 LEU A N 1
ATOM 974 C CA . LEU A 1 129 ? -10.469 6.743 5.405 1.00 91.31 129 LEU A CA 1
ATOM 975 C C . LEU A 1 129 ? -11.852 6.813 6.052 1.00 91.31 129 LEU A C 1
ATOM 977 O O . LEU A 1 129 ? -12.850 6.980 5.360 1.00 91.31 129 LEU A O 1
ATOM 981 N N . VAL A 1 130 ? -11.906 6.741 7.384 1.00 91.94 130 VAL A N 1
ATOM 982 C CA . VAL A 1 130 ? -13.169 6.831 8.130 1.00 91.94 130 VAL A CA 1
ATOM 983 C C . VAL A 1 130 ? -13.815 8.207 7.965 1.00 91.94 130 VAL A C 1
ATOM 985 O O . VAL A 1 130 ? -15.030 8.281 7.812 1.00 91.94 130 VAL A O 1
ATOM 988 N N . ARG A 1 131 ? -13.029 9.295 7.960 1.00 92.69 131 ARG A N 1
ATOM 989 C CA . ARG A 1 131 ? -13.546 10.654 7.706 1.00 92.69 131 ARG A CA 1
ATOM 990 C C . ARG A 1 131 ? -14.165 10.773 6.316 1.00 92.69 131 ARG A C 1
ATOM 992 O O . ARG A 1 131 ? -15.325 11.145 6.220 1.00 92.69 131 ARG A O 1
ATOM 999 N N . ARG A 1 132 ? -13.440 10.350 5.275 1.00 91.69 132 ARG A N 1
ATOM 1000 C CA . ARG A 1 132 ? -13.941 10.341 3.887 1.00 91.69 132 ARG A CA 1
ATOM 1001 C C . ARG A 1 132 ? -15.224 9.528 3.739 1.00 91.69 132 ARG A C 1
ATOM 1003 O O . ARG A 1 132 ? -16.110 9.915 2.994 1.00 91.69 132 ARG A O 1
ATOM 1010 N N . ALA A 1 133 ? -15.316 8.398 4.439 1.00 90.38 133 ALA A N 1
ATOM 1011 C CA . ALA A 1 133 ? -16.506 7.559 4.398 1.00 90.38 133 ALA A CA 1
ATOM 1012 C C . ALA A 1 133 ? -17.718 8.223 5.072 1.00 90.38 133 ALA A C 1
ATOM 1014 O O . ALA A 1 133 ? -18.827 8.053 4.588 1.00 90.38 133 ALA A O 1
ATOM 1015 N N . LYS A 1 134 ? -17.514 8.992 6.152 1.00 90.75 134 LYS A N 1
ATOM 1016 C CA . LYS A 1 134 ? -18.579 9.795 6.778 1.00 90.75 134 LYS A CA 1
ATOM 1017 C C . LYS A 1 134 ? -19.022 10.959 5.88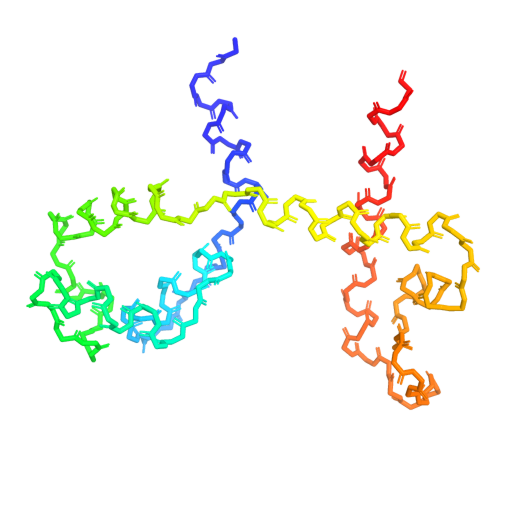9 1.00 90.75 134 LYS A C 1
ATOM 1019 O O . LYS A 1 134 ? -20.212 11.196 5.765 1.00 90.75 134 LYS A O 1
ATOM 1024 N N . GLU A 1 135 ? -18.072 11.655 5.266 1.00 92.44 135 GLU A N 1
ATOM 1025 C CA . GLU A 1 135 ? -18.339 12.756 4.322 1.00 92.44 135 GLU A CA 1
ATOM 1026 C C . GLU A 1 135 ? -19.101 12.302 3.067 1.00 92.44 135 GLU A C 1
ATOM 1028 O O . GLU A 1 135 ? -19.728 13.124 2.420 1.00 92.44 135 GLU A O 1
ATOM 1033 N N . ALA A 1 136 ? -19.027 11.020 2.698 1.00 86.12 136 ALA A N 1
ATOM 1034 C CA . ALA A 1 136 ? -19.758 10.465 1.558 1.00 86.12 136 ALA A CA 1
ATOM 1035 C C . ALA A 1 136 ? -21.184 9.995 1.906 1.00 86.12 136 ALA A C 1
ATOM 1037 O O . ALA A 1 136 ? -21.943 9.654 1.002 1.00 86.12 136 ALA A O 1
ATOM 1038 N N . GLU A 1 137 ? -21.516 9.904 3.197 1.00 82.25 137 GLU A N 1
ATOM 1039 C CA . GLU A 1 137 ? -22.826 9.460 3.698 1.00 82.25 137 GLU A CA 1
ATOM 1040 C C . GLU A 1 137 ? -23.749 10.615 4.085 1.00 82.25 137 GLU A C 1
ATOM 1042 O O . GLU A 1 137 ? -24.963 10.418 4.124 1.00 82.25 137 GLU A O 1
ATOM 1047 N N . GLY A 1 138 ? -23.173 11.774 4.415 1.00 69.56 138 GLY A N 1
ATOM 1048 C CA . GLY A 1 138 ? -23.897 13.021 4.674 1.00 69.56 138 GLY A CA 1
ATOM 1049 C C . GLY A 1 138 ? -23.986 13.879 3.426 1.00 69.56 138 GLY A C 1
ATOM 1050 O O . GLY A 1 138 ? -25.021 14.561 3.287 1.00 69.56 138 GLY A O 1
#

Solvent-accessible surface area (backbone atoms only — not comparable to full-atom values): 8032 Å² total; per-residue (Å²): 135,58,74,66,58,56,53,51,51,49,50,65,77,44,64,77,75,85,72,93,62,101,46,36,36,46,61,53,50,42,66,66,40,84,90,54,48,71,69,60,47,39,53,54,32,48,76,75,73,39,69,54,77,42,41,48,87,76,56,54,69,70,58,52,55,52,52,51,56,52,44,66,73,73,53,62,72,58,61,61,53,52,52,53,49,53,52,44,50,38,40,73,67,60,42,75,46,13,51,23,42,66,68,11,33,51,55,84,77,54,60,61,86,80,55,28,73,71,39,44,71,47,20,66,58,50,52,50,52,47,50,54,55,51,65,74,75,110